Protein AF-A0A1S1MP33-F1 (afdb_monomer_lite)

Foldseek 3Di:
DDADDLPDPLLVVLLVCCVVVVDPLVRSCVVSVHDSVNSVVSNVVVVPPDVVVVVVVVVVVVVVVVVVVVVVVVVVVVVVD

Structure (mmCIF, N/CA/C/O backbone):
data_AF-A0A1S1MP33-F1
#
_entry.id   AF-A0A1S1MP33-F1
#
loop_
_atom_site.group_PDB
_atom_site.id
_atom_site.type_symbol
_atom_site.label_atom_id
_atom_site.label_alt_id
_atom_site.label_comp_id
_atom_site.label_asym_id
_atom_site.label_entity_id
_atom_site.label_seq_id
_atom_site.pdbx_PDB_ins_code
_atom_site.Cartn_x
_atom_site.Cartn_y
_atom_site.Cartn_z
_atom_site.occupancy
_atom_site.B_iso_or_equiv
_atom_site.auth_seq_id
_atom_site.auth_comp_id
_atom_site.auth_asym_id
_atom_site.auth_atom_id
_atom_site.pdbx_PDB_model_num
ATOM 1 N N . MET A 1 1 ? 4.973 -8.651 -23.379 1.00 59.09 1 MET A N 1
ATOM 2 C CA . MET A 1 1 ? 4.903 -7.783 -22.178 1.00 59.09 1 MET A CA 1
ATOM 3 C C . MET A 1 1 ? 3.453 -7.375 -21.973 1.00 59.09 1 MET A C 1
ATOM 5 O O . MET A 1 1 ? 2.881 -6.806 -22.893 1.00 59.09 1 MET A O 1
ATOM 9 N N . ARG A 1 2 ? 2.830 -7.737 -20.842 1.00 67.62 2 ARG A N 1
ATOM 10 C CA . ARG A 1 2 ? 1.400 -7.479 -20.586 1.00 67.62 2 ARG A CA 1
ATOM 11 C C . ARG A 1 2 ? 1.220 -6.116 -19.919 1.00 67.62 2 ARG A C 1
ATOM 13 O O . ARG A 1 2 ? 1.834 -5.851 -18.894 1.00 67.62 2 ARG A O 1
ATOM 20 N N . THR A 1 3 ? 0.377 -5.251 -20.467 1.00 70.88 3 THR A N 1
ATOM 21 C CA . THR A 1 3 ? -0.015 -3.993 -19.814 1.00 70.88 3 THR A CA 1
ATOM 22 C C . THR A 1 3 ? -1.203 -4.251 -18.894 1.00 70.88 3 THR A C 1
ATOM 24 O O . THR A 1 3 ? -2.308 -4.490 -19.373 1.00 70.88 3 THR A O 1
ATOM 27 N N . LEU A 1 4 ? -0.978 -4.221 -17.580 1.00 79.56 4 LEU A N 1
ATOM 28 C CA . LEU A 1 4 ? -2.044 -4.353 -16.587 1.00 79.56 4 LEU A CA 1
ATOM 29 C C . LEU A 1 4 ? -2.572 -2.981 -16.161 1.00 79.56 4 LEU A C 1
ATOM 31 O O . LEU A 1 4 ? -1.836 -1.991 -16.161 1.00 79.56 4 LEU A O 1
ATOM 35 N N . SER A 1 5 ? -3.849 -2.945 -15.774 1.00 81.38 5 SER A N 1
ATOM 36 C CA . SER A 1 5 ? -4.449 -1.785 -15.112 1.00 81.38 5 SER A CA 1
ATOM 37 C C . SER A 1 5 ? -3.682 -1.436 -13.833 1.00 81.38 5 SER A C 1
ATOM 39 O O . SER A 1 5 ? -3.157 -2.315 -13.150 1.00 81.38 5 SER A O 1
ATOM 41 N N . LEU A 1 6 ? -3.672 -0.152 -13.471 1.00 76.94 6 LEU A N 1
ATOM 42 C CA . LEU A 1 6 ? -3.075 0.336 -12.223 1.00 76.94 6 LEU A CA 1
ATOM 43 C C . LEU A 1 6 ? -3.744 -0.244 -10.966 1.00 76.94 6 LEU A C 1
ATOM 45 O O . LEU A 1 6 ? -3.138 -0.246 -9.902 1.00 76.94 6 LEU A O 1
ATOM 49 N N . GLN A 1 7 ? -4.978 -0.735 -11.096 1.00 80.69 7 GLN A N 1
ATOM 50 C CA . GLN A 1 7 ? -5.742 -1.372 -10.020 1.00 80.69 7 GLN A CA 1
ATOM 51 C C . GLN A 1 7 ? -5.627 -2.903 -10.033 1.00 80.69 7 GLN A C 1
ATOM 53 O O . GLN A 1 7 ? -6.230 -3.573 -9.201 1.00 80.69 7 GLN A O 1
ATOM 58 N N . HIS A 1 8 ? -4.885 -3.477 -10.984 1.00 89.12 8 HIS A N 1
ATOM 59 C CA . HIS A 1 8 ? -4.721 -4.923 -11.061 1.00 89.12 8 HIS A CA 1
ATOM 60 C C . HIS A 1 8 ? -3.932 -5.436 -9.839 1.00 89.12 8 HIS A C 1
ATOM 62 O O . HIS A 1 8 ? -2.900 -4.840 -9.523 1.00 89.12 8 HIS A O 1
ATOM 68 N N . PRO A 1 9 ? -4.318 -6.562 -9.207 1.00 86.94 9 PRO A N 1
ATOM 69 C CA . PRO A 1 9 ? -3.659 -7.079 -8.002 1.00 86.94 9 PRO A CA 1
ATOM 70 C C . PRO A 1 9 ? -2.132 -7.197 -8.121 1.00 86.94 9 PRO A C 1
ATOM 72 O O . PRO A 1 9 ? -1.409 -6.656 -7.295 1.00 86.94 9 PRO A O 1
ATOM 75 N N . LEU A 1 10 ? -1.632 -7.784 -9.216 1.00 91.25 10 LEU A N 1
ATOM 76 C CA . LEU A 1 10 ? -0.185 -7.898 -9.471 1.00 91.25 10 LEU A CA 1
ATOM 77 C C . LEU A 1 10 ? 0.534 -6.543 -9.616 1.00 91.25 10 LEU A C 1
ATOM 79 O O . LEU A 1 1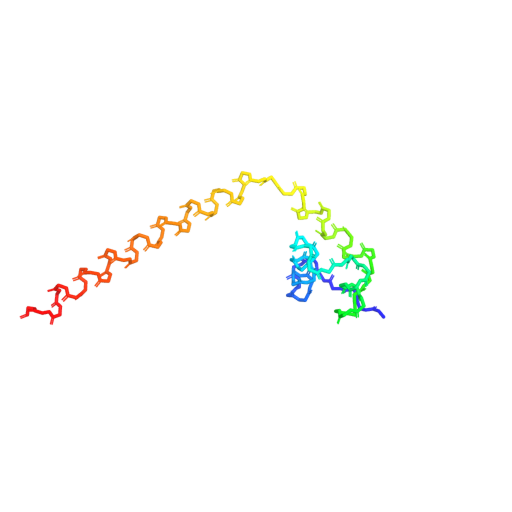0 ? 1.704 -6.428 -9.273 1.00 91.25 10 LEU A O 1
ATOM 83 N N . MET A 1 11 ? -0.147 -5.510 -10.127 1.00 92.19 11 MET A N 1
ATOM 84 C CA . MET A 1 11 ? 0.422 -4.160 -10.196 1.00 92.19 11 MET A CA 1
ATOM 85 C C . MET A 1 11 ? 0.480 -3.536 -8.799 1.00 92.19 11 MET A C 1
ATOM 87 O O . MET A 1 11 ? 1.478 -2.909 -8.459 1.00 92.19 11 MET A O 1
ATOM 91 N N . LEU A 1 12 ? -0.563 -3.726 -7.985 1.00 90.69 12 LEU A N 1
ATOM 92 C CA . LEU A 1 12 ? -0.602 -3.242 -6.603 1.00 90.69 12 LEU A CA 1
ATOM 93 C C . LEU A 1 12 ? 0.484 -3.901 -5.748 1.00 90.69 12 LEU A C 1
ATOM 95 O O . LEU A 1 12 ? 1.185 -3.203 -5.021 1.00 90.69 12 LEU A O 1
ATOM 99 N N . GLU A 1 13 ? 0.668 -5.213 -5.881 1.00 91.81 13 GLU A N 1
ATOM 100 C CA . GLU A 1 13 ? 1.705 -5.957 -5.166 1.00 91.81 13 GLU A CA 1
ATOM 101 C C . GLU A 1 13 ? 3.114 -5.525 -5.596 1.00 91.81 13 GLU A C 1
ATOM 103 O O . GLU A 1 13 ? 3.949 -5.207 -4.747 1.00 91.81 13 GLU A O 1
ATOM 108 N N . ALA A 1 14 ? 3.362 -5.409 -6.907 1.00 93.62 14 ALA A N 1
ATOM 109 C CA . ALA A 1 14 ? 4.629 -4.909 -7.437 1.00 93.62 14 ALA A CA 1
ATOM 110 C C . ALA A 1 14 ? 4.945 -3.493 -6.926 1.00 93.62 14 ALA A C 1
ATOM 112 O O . ALA A 1 14 ? 6.065 -3.220 -6.501 1.00 93.62 14 ALA A O 1
ATOM 113 N N . VAL A 1 15 ? 3.955 -2.593 -6.924 1.00 93.00 15 VAL A N 1
ATOM 114 C CA . VAL A 1 15 ? 4.103 -1.229 -6.394 1.00 93.00 15 VAL A CA 1
ATOM 115 C C . VAL A 1 15 ? 4.372 -1.251 -4.894 1.00 93.00 15 VAL A C 1
ATOM 117 O O . VAL A 1 15 ? 5.271 -0.549 -4.444 1.00 93.00 15 VAL A O 1
ATOM 120 N N . HIS A 1 16 ? 3.646 -2.064 -4.126 1.00 91.75 16 HIS A N 1
ATOM 121 C CA . HIS A 1 16 ? 3.848 -2.192 -2.685 1.00 91.75 16 HIS A CA 1
ATOM 122 C C . HIS A 1 16 ? 5.276 -2.642 -2.357 1.00 91.75 16 HIS A C 1
ATOM 124 O O . HIS A 1 16 ? 5.943 -1.995 -1.556 1.00 91.75 16 HIS A O 1
ATOM 130 N N . LYS A 1 17 ? 5.778 -3.689 -3.026 1.00 93.75 17 LYS A N 1
ATOM 131 C CA . LYS A 1 17 ? 7.149 -4.195 -2.837 1.00 93.75 17 LYS A CA 1
ATOM 132 C C . LYS A 1 17 ? 8.220 -3.158 -3.181 1.00 93.75 17 LYS A C 1
ATOM 134 O O . LYS A 1 17 ? 9.262 -3.127 -2.530 1.00 93.75 17 LYS A O 1
ATOM 139 N N . VAL A 1 18 ? 7.958 -2.300 -4.171 1.00 93.94 18 VAL A N 1
ATOM 140 C CA . VAL A 1 18 ? 8.852 -1.183 -4.505 1.00 93.94 18 VAL A CA 1
ATOM 141 C C . VAL A 1 18 ? 8.806 -0.084 -3.446 1.00 93.94 18 VAL A C 1
ATOM 143 O O . VAL A 1 18 ? 9.848 0.430 -3.054 1.00 93.94 18 VAL A O 1
ATOM 146 N N . LEU A 1 19 ? 7.616 0.285 -2.972 1.00 90.19 19 LEU A N 1
ATOM 147 C CA . LEU A 1 19 ? 7.459 1.323 -1.948 1.00 90.19 19 LEU A CA 1
ATOM 148 C C . LEU A 1 19 ? 8.005 0.897 -0.584 1.00 90.19 19 LEU A C 1
ATOM 150 O O . LEU A 1 19 ? 8.453 1.750 0.171 1.00 90.19 19 LEU A O 1
ATOM 154 N N . SER A 1 20 ? 7.985 -0.400 -0.281 1.00 89.56 20 SER A N 1
ATOM 155 C CA . SER A 1 20 ? 8.559 -0.970 0.938 1.00 89.56 20 SER A CA 1
ATOM 156 C C . SER A 1 20 ? 10.057 -1.280 0.819 1.00 89.56 20 SER A C 1
ATOM 158 O O . SER A 1 20 ? 10.561 -2.055 1.625 1.00 89.56 20 SER A O 1
ATOM 160 N N . GLU A 1 21 ? 10.733 -0.791 -0.229 1.00 88.75 21 GLU A N 1
ATOM 161 C CA . GLU A 1 21 ? 12.167 -1.002 -0.502 1.00 88.75 21 GLU A CA 1
ATOM 162 C C . GLU A 1 21 ? 12.600 -2.480 -0.603 1.00 88.75 21 GLU A C 1
ATOM 164 O O . GLU A 1 21 ? 13.783 -2.800 -0.546 1.00 88.75 21 GLU A O 1
ATOM 169 N N . GLN A 1 22 ? 11.651 -3.401 -0.805 1.00 88.88 22 GLN A N 1
ATOM 170 C CA . GLN A 1 22 ? 11.941 -4.832 -0.951 1.00 88.88 22 GLN A CA 1
ATOM 171 C C . GLN A 1 22 ? 12.420 -5.174 -2.363 1.00 88.88 22 GLN A C 1
ATOM 173 O O . GLN A 1 22 ? 13.102 -6.176 -2.545 1.00 88.88 22 GLN A O 1
ATOM 178 N N . LEU A 1 23 ? 12.031 -4.374 -3.360 1.00 93.38 23 LEU A N 1
ATOM 179 C CA . LEU A 1 23 ? 12.424 -4.531 -4.757 1.00 93.38 23 LEU A CA 1
ATOM 180 C C . LEU A 1 23 ? 12.690 -3.162 -5.386 1.00 93.38 23 LEU A C 1
ATOM 182 O O . LEU A 1 23 ? 11.960 -2.200 -5.162 1.00 93.38 23 LEU A O 1
ATOM 186 N N . SER A 1 24 ? 13.664 -3.083 -6.281 1.00 96.44 24 SER A N 1
ATOM 187 C CA . SER A 1 24 ? 13.755 -1.985 -7.237 1.00 96.44 24 SER A CA 1
ATOM 188 C C . SER A 1 24 ? 12.639 -2.076 -8.286 1.00 96.44 24 SER A C 1
ATOM 190 O O . SER A 1 24 ? 12.068 -3.135 -8.560 1.00 96.44 24 SER A O 1
ATOM 192 N N . ILE A 1 25 ? 12.363 -0.961 -8.971 1.00 94.62 25 ILE A N 1
ATOM 193 C CA . ILE A 1 25 ? 11.393 -0.918 -10.083 1.00 94.62 25 ILE A CA 1
ATOM 194 C C . ILE A 1 25 ? 11.744 -1.939 -11.180 1.00 94.62 25 ILE A C 1
ATOM 196 O O . ILE A 1 25 ? 10.849 -2.492 -11.817 1.00 94.62 25 ILE A O 1
ATOM 200 N N . SER A 1 26 ? 13.037 -2.179 -11.425 1.00 96.44 26 SER A N 1
ATOM 201 C CA . SER A 1 26 ? 13.494 -3.148 -12.430 1.00 96.44 26 SER A CA 1
ATOM 202 C C . SER A 1 26 ? 13.208 -4.587 -11.999 1.00 96.44 26 SER A C 1
ATOM 204 O O . SER A 1 26 ? 12.724 -5.370 -12.812 1.00 96.44 26 SER A O 1
ATOM 206 N N . GLU A 1 27 ? 13.466 -4.919 -10.733 1.00 96.12 27 GLU A N 1
ATOM 207 C CA . GLU A 1 27 ? 13.219 -6.256 -10.180 1.00 96.12 27 GLU A CA 1
ATOM 208 C C . GLU A 1 27 ? 11.723 -6.556 -10.126 1.00 96.12 27 GLU A C 1
ATOM 210 O O . GLU A 1 27 ? 11.296 -7.604 -10.601 1.00 96.12 27 GLU A O 1
ATOM 215 N N . ALA A 1 28 ? 10.904 -5.601 -9.680 1.00 94.94 28 ALA A N 1
ATOM 216 C CA . ALA A 1 28 ? 9.452 -5.742 -9.698 1.00 94.94 28 ALA A CA 1
ATOM 217 C C . ALA A 1 28 ? 8.899 -5.882 -11.130 1.00 94.94 28 ALA A C 1
ATOM 219 O O . ALA A 1 28 ? 8.028 -6.708 -11.397 1.00 94.94 28 ALA A O 1
ATOM 220 N N . ALA A 1 29 ? 9.427 -5.123 -12.095 1.00 95.31 29 ALA A N 1
ATOM 221 C CA . ALA A 1 29 ? 9.043 -5.280 -13.497 1.00 95.31 29 ALA A CA 1
ATOM 222 C C . ALA A 1 29 ? 9.363 -6.688 -14.030 1.00 95.31 29 ALA A C 1
ATOM 224 O O . ALA A 1 29 ? 8.562 -7.266 -14.765 1.00 95.31 29 ALA A O 1
ATOM 225 N N . HIS A 1 30 ? 10.508 -7.251 -13.640 1.00 95.56 30 HIS A N 1
ATOM 226 C CA . HIS A 1 30 ? 10.912 -8.589 -14.052 1.00 95.56 30 HIS A CA 1
ATOM 227 C C . HIS A 1 30 ? 10.075 -9.680 -13.366 1.00 95.56 30 HIS A C 1
ATOM 229 O O . HIS A 1 30 ? 9.461 -10.494 -14.052 1.00 95.56 30 HIS A O 1
ATOM 235 N N . GLN A 1 31 ? 9.979 -9.646 -12.034 1.00 95.62 31 GLN A N 1
ATOM 236 C CA . GLN A 1 31 ? 9.298 -10.656 -11.220 1.00 95.62 31 GLN A CA 1
A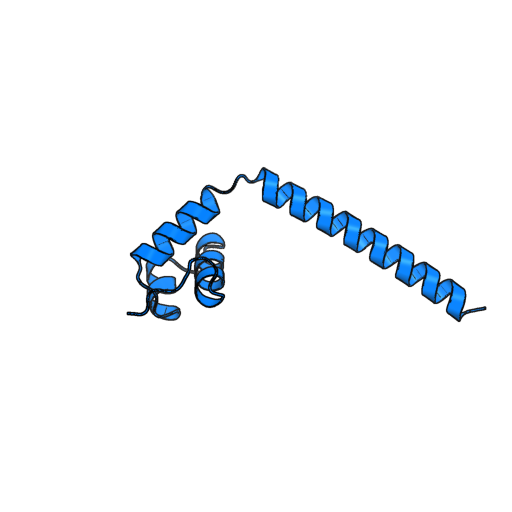TOM 237 C C . GLN A 1 31 ? 7.807 -10.783 -11.551 1.00 95.62 31 GLN A C 1
ATOM 239 O O . GLN A 1 31 ? 7.286 -11.892 -11.632 1.00 95.62 31 GLN A O 1
ATOM 244 N N . TYR A 1 32 ? 7.121 -9.662 -11.786 1.00 92.56 32 TYR A N 1
ATOM 245 C CA . TYR A 1 32 ? 5.684 -9.652 -12.081 1.00 92.56 32 TYR A CA 1
ATOM 246 C C . TYR A 1 32 ? 5.378 -9.617 -13.589 1.00 92.56 32 TYR A C 1
ATOM 248 O O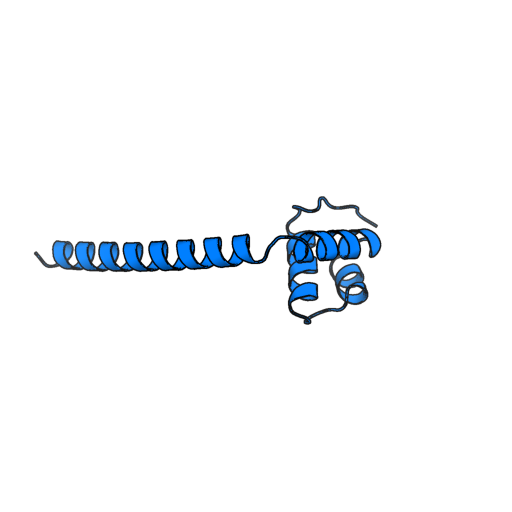 . TYR A 1 32 ? 4.215 -9.516 -13.984 1.00 92.56 32 TYR A O 1
ATOM 256 N N . VAL A 1 33 ? 6.403 -9.701 -14.450 1.00 94.06 33 VAL A N 1
ATOM 257 C CA . VAL A 1 33 ? 6.277 -9.654 -15.921 1.00 94.06 33 VAL A CA 1
ATOM 258 C C . VAL A 1 33 ? 5.520 -8.394 -16.385 1.00 94.06 33 VAL A C 1
ATOM 260 O O . VAL A 1 33 ? 4.632 -8.428 -17.245 1.00 94.06 33 VAL A O 1
ATOM 263 N N . LEU A 1 34 ? 5.880 -7.250 -15.794 1.00 92.88 34 LEU A N 1
ATOM 264 C CA . LEU A 1 34 ? 5.258 -5.947 -16.028 1.00 92.88 34 LEU A CA 1
ATOM 265 C C . LEU A 1 34 ? 6.186 -5.007 -16.810 1.00 92.88 34 LEU A C 1
ATOM 267 O O . LEU A 1 34 ? 7.402 -5.015 -16.620 1.00 92.88 34 LEU A O 1
ATOM 271 N N . PRO A 1 35 ? 5.643 -4.104 -17.644 1.00 93.75 35 PRO A N 1
ATOM 272 C CA . PRO A 1 35 ? 6.434 -3.051 -18.257 1.00 93.75 35 PRO A CA 1
ATOM 273 C C . PRO A 1 35 ? 7.006 -2.115 -17.189 1.00 93.75 35 PRO A C 1
ATOM 275 O O . PRO A 1 35 ? 6.262 -1.509 -16.415 1.00 93.75 35 PRO A O 1
ATOM 278 N N . LYS A 1 36 ? 8.327 -1.912 -17.207 1.00 93.88 36 LYS A N 1
ATOM 279 C CA . LYS A 1 36 ? 9.040 -1.036 -16.260 1.00 93.88 36 LYS A CA 1
ATOM 280 C C . LYS A 1 36 ? 8.438 0.373 -16.172 1.00 93.88 36 LYS A C 1
ATOM 282 O O . LYS A 1 36 ? 8.301 0.925 -15.084 1.00 93.88 36 LYS A O 1
ATOM 287 N N . ARG A 1 37 ? 8.021 0.939 -17.313 1.00 93.88 37 ARG A N 1
ATOM 288 C CA . ARG A 1 37 ? 7.342 2.248 -17.375 1.00 93.88 37 ARG A CA 1
ATOM 289 C C . ARG A 1 37 ? 6.005 2.259 -16.628 1.00 93.88 37 ARG A C 1
ATOM 291 O O . ARG A 1 37 ? 5.685 3.258 -15.990 1.00 93.88 37 ARG A O 1
AT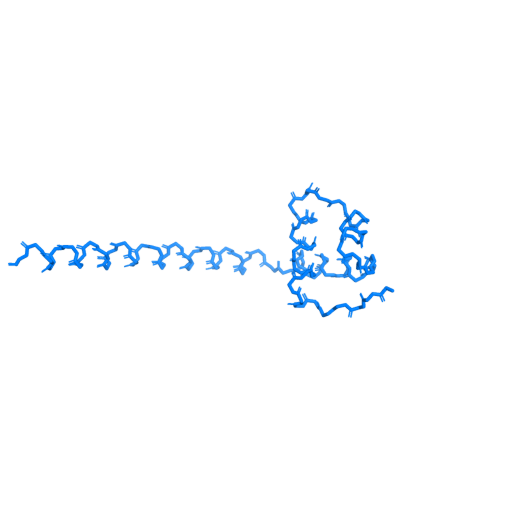OM 298 N N . SER A 1 38 ? 5.245 1.167 -16.688 1.00 92.88 38 SER A N 1
ATOM 299 C CA . SER A 1 38 ? 3.965 1.047 -15.985 1.00 92.88 38 SER A CA 1
ATOM 300 C C . SER A 1 38 ? 4.170 0.980 -14.475 1.00 92.88 38 SER A C 1
ATOM 302 O O . SER A 1 38 ? 3.505 1.718 -13.753 1.00 92.88 38 SER A O 1
ATOM 304 N N . VAL A 1 39 ? 5.142 0.184 -14.015 1.00 93.31 39 VAL A N 1
ATOM 305 C CA . VAL A 1 39 ? 5.523 0.102 -12.593 1.00 93.31 39 VAL A CA 1
ATOM 306 C C . VAL A 1 39 ? 5.994 1.469 -12.090 1.00 93.31 39 VAL A C 1
ATOM 308 O O . VAL A 1 39 ? 5.488 1.959 -11.086 1.00 93.31 39 VAL A O 1
ATOM 311 N N . TYR A 1 40 ? 6.878 2.146 -12.832 1.00 94.50 40 TYR A N 1
ATOM 312 C CA . TYR A 1 40 ? 7.333 3.500 -12.494 1.00 94.50 40 TYR A CA 1
ATOM 313 C C . TYR A 1 40 ? 6.171 4.493 -12.347 1.00 94.50 40 TYR A C 1
ATOM 315 O O . TYR A 1 40 ? 6.085 5.206 -11.347 1.00 94.50 40 TYR A O 1
ATOM 323 N N . ARG A 1 41 ? 5.246 4.531 -13.318 1.00 93.12 41 ARG A N 1
ATOM 324 C CA . ARG A 1 41 ? 4.079 5.424 -13.269 1.00 93.12 41 ARG A CA 1
ATOM 325 C C . ARG A 1 41 ? 3.193 5.119 -12.061 1.00 93.12 41 ARG A C 1
ATOM 327 O O . ARG A 1 41 ? 2.743 6.047 -11.395 1.00 93.12 41 ARG A O 1
ATOM 334 N N . ALA A 1 42 ? 2.954 3.841 -11.781 1.00 90.94 42 ALA A N 1
ATOM 335 C CA . ALA A 1 42 ? 2.128 3.404 -10.664 1.00 90.94 42 ALA A CA 1
ATOM 336 C C . ALA A 1 42 ? 2.749 3.784 -9.309 1.00 90.94 42 ALA A C 1
ATOM 338 O O . ALA A 1 42 ? 2.057 4.338 -8.458 1.00 90.94 42 ALA A O 1
ATOM 339 N N . VAL A 1 43 ? 4.063 3.595 -9.150 1.00 91.75 43 VAL A N 1
ATOM 340 C CA . VAL A 1 43 ? 4.824 4.026 -7.966 1.00 91.75 43 VAL A CA 1
ATOM 341 C C . VAL A 1 43 ? 4.736 5.540 -7.781 1.00 91.75 43 VAL A C 1
ATOM 343 O O . VAL A 1 43 ? 4.422 6.000 -6.689 1.00 91.75 43 VAL A O 1
ATOM 346 N N . ARG A 1 44 ? 4.930 6.333 -8.844 1.00 91.75 44 ARG A N 1
ATOM 347 C CA . ARG A 1 44 ? 4.815 7.802 -8.768 1.00 91.75 44 ARG A CA 1
ATOM 348 C C . ARG A 1 44 ? 3.415 8.261 -8.376 1.00 91.75 44 ARG A C 1
ATOM 350 O O . ARG A 1 44 ? 3.290 9.176 -7.572 1.00 91.75 44 ARG A O 1
ATOM 357 N N . LEU A 1 45 ? 2.373 7.625 -8.911 1.00 88.06 45 LEU A N 1
ATOM 358 C CA . LEU A 1 45 ? 0.988 7.916 -8.529 1.00 88.06 45 LEU A CA 1
ATOM 359 C C . LEU A 1 45 ? 0.714 7.550 -7.069 1.00 88.06 45 LEU A C 1
ATOM 361 O O . LEU A 1 45 ? 0.034 8.301 -6.379 1.00 88.06 45 LEU A O 1
ATOM 365 N N . ALA A 1 46 ? 1.250 6.426 -6.593 1.00 85.69 46 ALA A N 1
ATOM 366 C CA . ALA A 1 46 ? 1.110 6.008 -5.204 1.00 85.69 46 ALA A CA 1
ATOM 367 C C . ALA A 1 46 ? 1.863 6.939 -4.238 1.00 85.69 46 ALA A C 1
ATOM 369 O O . ALA A 1 46 ? 1.311 7.298 -3.207 1.00 85.69 46 ALA A O 1
ATOM 370 N N . GLN A 1 47 ? 3.065 7.402 -4.598 1.00 85.31 47 GLN A N 1
ATOM 371 C CA . GLN A 1 47 ? 3.829 8.396 -3.827 1.00 85.31 47 GLN A CA 1
ATOM 372 C C . GLN A 1 47 ? 3.174 9.782 -3.824 1.00 85.31 47 GLN A C 1
ATOM 374 O O . GLN A 1 47 ? 3.315 10.527 -2.861 1.00 85.31 47 GLN A O 1
ATOM 379 N N . ALA A 1 48 ? 2.480 10.139 -4.907 1.00 83.25 48 ALA A N 1
ATOM 380 C CA . ALA A 1 48 ? 1.756 11.400 -5.020 1.00 83.25 48 ALA A CA 1
ATOM 381 C C . ALA A 1 48 ? 0.423 11.400 -4.256 1.00 83.25 48 ALA A C 1
ATOM 383 O O . ALA A 1 48 ? -0.168 12.467 -4.083 1.00 83.25 48 ALA A O 1
ATOM 384 N N . LYS A 1 49 ? -0.071 10.237 -3.799 1.00 74.69 49 LYS A N 1
ATOM 385 C CA . LYS A 1 49 ? -1.246 10.205 -2.927 1.00 74.69 49 LYS A CA 1
ATOM 386 C C . LYS A 1 49 ? -0.883 10.860 -1.591 1.00 74.69 49 LYS A C 1
ATOM 388 O O . LYS A 1 49 ? 0.111 10.473 -0.977 1.00 74.69 49 LYS A O 1
ATOM 393 N N . PRO A 1 50 ? -1.663 11.849 -1.131 1.00 63.81 50 PRO A N 1
ATOM 394 C CA . PRO A 1 50 ? -1.348 12.565 0.092 1.00 63.81 50 PRO A CA 1
ATOM 395 C C . PRO A 1 50 ? -1.387 11.608 1.289 1.00 63.81 50 PRO A C 1
ATOM 397 O O . PRO A 1 50 ? -2.372 10.895 1.484 1.00 63.81 50 PRO A O 1
ATOM 400 N N . LYS A 1 51 ? -0.331 11.639 2.114 1.00 62.44 51 LYS A N 1
ATOM 401 C CA . LYS A 1 51 ? -0.212 10.890 3.382 1.00 62.44 51 LYS A CA 1
ATOM 402 C C . LYS A 1 51 ? -1.422 11.076 4.309 1.00 62.44 51 LYS A C 1
ATOM 404 O O . LYS A 1 51 ? -1.810 10.156 5.012 1.00 62.44 51 LYS A O 1
ATOM 409 N N . GLN A 1 52 ? -2.112 12.211 4.207 1.00 60.25 52 GLN A N 1
ATOM 410 C CA . GLN A 1 52 ? -3.365 12.469 4.923 1.00 60.25 52 GLN A CA 1
ATOM 411 C C . GLN A 1 52 ? -4.452 11.415 4.663 1.00 60.25 52 GLN A C 1
ATOM 413 O O . GLN A 1 52 ? -5.255 11.121 5.546 1.00 60.25 52 GLN A O 1
ATOM 418 N N . GLN A 1 53 ? -4.500 10.825 3.463 1.00 63.16 53 GLN A N 1
ATOM 419 C CA . GLN A 1 53 ? -5.463 9.766 3.176 1.00 63.16 53 GLN A CA 1
ATOM 420 C C . GLN A 1 53 ? -5.069 8.448 3.852 1.00 63.16 53 GLN A C 1
ATOM 422 O O . GLN A 1 53 ? -5.960 7.735 4.306 1.00 63.16 53 GLN A O 1
ATOM 427 N N . SER A 1 54 ? -3.771 8.131 3.960 1.00 67.81 54 SER A N 1
ATOM 428 C CA . SER A 1 54 ? -3.325 6.932 4.683 1.00 67.81 54 SER A CA 1
ATOM 429 C C . SER A 1 54 ? -3.516 7.086 6.187 1.00 67.81 54 SER A C 1
ATOM 431 O O . SER A 1 54 ? -4.071 6.189 6.803 1.00 67.81 54 SER A O 1
ATOM 433 N N . GLU A 1 55 ? -3.175 8.241 6.757 1.00 73.12 55 GLU A N 1
ATOM 434 C CA . GLU A 1 55 ? -3.369 8.535 8.185 1.00 73.12 55 GLU A CA 1
ATOM 435 C C . GLU A 1 55 ? -4.850 8.469 8.578 1.00 73.12 55 GLU A C 1
ATOM 437 O O . GLU A 1 55 ? -5.214 7.870 9.588 1.00 73.12 55 GLU A O 1
ATOM 442 N N . ARG A 1 56 ? -5.742 9.016 7.740 1.00 76.31 56 ARG A N 1
ATOM 443 C CA . ARG A 1 56 ? -7.189 8.927 7.972 1.00 76.31 56 ARG A CA 1
ATOM 444 C C . ARG A 1 56 ? -7.699 7.489 7.879 1.00 76.31 56 ARG A C 1
ATOM 446 O O . ARG A 1 56 ? -8.579 7.111 8.651 1.00 76.31 56 ARG A O 1
ATOM 453 N N . LEU A 1 57 ? -7.179 6.694 6.943 1.00 81.12 57 LEU A N 1
ATOM 454 C CA . LEU A 1 57 ? -7.538 5.280 6.812 1.00 81.12 57 LEU A CA 1
ATOM 455 C C . LEU A 1 57 ? -7.031 4.459 8.005 1.00 81.12 57 LEU A C 1
ATOM 457 O O . LEU A 1 57 ? -7.776 3.624 8.508 1.00 81.12 57 LEU A O 1
ATOM 461 N N . GLU A 1 58 ? -5.823 4.731 8.498 1.00 82.25 58 GLU A N 1
ATOM 462 C CA . GLU A 1 58 ? -5.274 4.100 9.703 1.00 82.25 58 GLU A CA 1
ATOM 463 C C . GLU A 1 58 ? -6.069 4.466 10.957 1.00 82.25 58 GLU A C 1
ATOM 465 O O . GLU A 1 58 ? -6.460 3.572 11.705 1.00 82.25 58 GLU A O 1
ATOM 470 N N . ALA A 1 59 ? -6.401 5.745 11.150 1.00 83.75 59 ALA A N 1
ATOM 471 C CA . ALA A 1 59 ? -7.249 6.177 12.260 1.00 83.75 59 ALA A CA 1
ATOM 472 C C . ALA A 1 59 ? -8.634 5.510 12.206 1.00 83.75 59 ALA A C 1
ATOM 474 O O . ALA A 1 59 ? -9.143 5.024 13.212 1.00 83.75 59 ALA A O 1
ATOM 475 N N . THR A 1 60 ? -9.230 5.422 11.011 1.00 87.50 60 THR A N 1
ATOM 476 C CA . THR A 1 60 ? -10.524 4.743 10.822 1.00 87.50 60 THR A CA 1
ATOM 477 C C . THR A 1 60 ? -10.414 3.250 11.136 1.00 87.50 60 THR A C 1
ATOM 479 O O . THR A 1 60 ? -11.301 2.692 11.776 1.00 87.50 60 THR A O 1
ATOM 482 N N . LYS A 1 61 ? -9.318 2.600 10.725 1.00 91.19 61 LYS A N 1
ATOM 483 C CA . LYS A 1 61 ? -9.045 1.196 11.043 1.00 91.19 61 LYS A CA 1
ATOM 484 C C . LYS A 1 61 ? -8.965 0.974 12.557 1.00 91.19 61 LYS A C 1
ATOM 486 O O . LYS A 1 61 ? -9.623 0.066 13.047 1.00 91.19 61 LYS A O 1
ATOM 491 N N . GLN A 1 62 ? -8.229 1.812 13.288 1.00 92.88 62 GLN A N 1
ATOM 492 C CA . GLN A 1 62 ? -8.101 1.700 14.747 1.00 92.88 62 GLN A CA 1
ATOM 493 C C . GLN A 1 62 ? -9.452 1.820 15.464 1.00 92.88 62 GLN A C 1
ATOM 495 O O . GLN A 1 62 ? -9.742 1.030 16.358 1.00 92.88 62 GLN A O 1
ATOM 500 N N . VAL A 1 63 ? -10.303 2.760 15.041 1.00 93.69 63 VAL A N 1
ATOM 501 C CA . VAL A 1 63 ? -11.660 2.914 15.598 1.00 93.69 63 VAL A CA 1
ATOM 502 C C . VAL A 1 63 ? -12.506 1.666 15.339 1.00 93.69 63 VAL A C 1
ATOM 504 O O . VAL A 1 63 ? -13.194 1.182 16.235 1.00 93.69 63 VAL A O 1
ATOM 507 N N . LEU A 1 64 ? -12.441 1.111 14.126 1.00 94.12 64 LEU A N 1
ATOM 508 C CA . LEU A 1 64 ? -13.170 -0.115 13.795 1.00 94.12 64 LEU A CA 1
ATOM 509 C C . LEU A 1 64 ? -12.675 -1.317 14.607 1.00 94.12 64 LEU A C 1
ATOM 511 O O . LEU A 1 64 ? -13.496 -2.112 15.053 1.00 94.12 64 LEU A O 1
ATOM 515 N N . GLU A 1 65 ? -11.365 -1.444 14.824 1.00 94.50 65 GLU A N 1
ATOM 516 C CA . GLU A 1 65 ? -10.7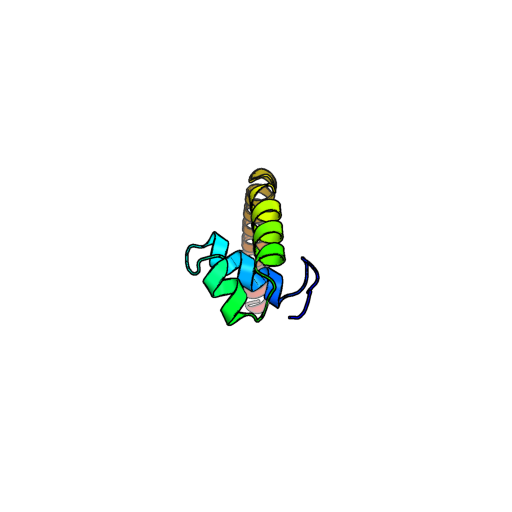86 -2.504 15.660 1.00 94.50 65 GLU A CA 1
ATOM 517 C C . GLU A 1 65 ? -11.245 -2.392 17.122 1.00 94.50 65 GLU A C 1
ATOM 519 O O . GLU A 1 65 ? -11.594 -3.406 17.725 1.00 94.50 65 GLU A O 1
ATOM 524 N N . GLN A 1 66 ? -11.318 -1.175 17.671 1.00 93.69 66 GLN A N 1
ATOM 525 C CA . GLN A 1 66 ? -11.849 -0.936 19.019 1.00 93.69 66 GLN A CA 1
ATOM 526 C C . GLN A 1 66 ? -13.324 -1.327 19.132 1.00 93.69 66 GLN A C 1
ATOM 528 O O . GLN A 1 66 ? -13.684 -2.103 20.015 1.00 93.69 66 GLN A O 1
ATOM 533 N N . HIS A 1 67 ? -14.170 -0.872 18.204 1.00 93.69 67 HIS A N 1
ATOM 534 C CA . HIS A 1 67 ? -15.589 -1.243 18.207 1.00 93.69 67 HIS A CA 1
ATOM 535 C C . HIS A 1 67 ? -15.790 -2.758 18.097 1.00 93.69 67 HIS A C 1
ATOM 537 O O . HIS A 1 67 ? -16.687 -3.318 18.723 1.00 93.69 67 HIS A O 1
ATOM 543 N N . LEU A 1 68 ? -14.958 -3.441 17.310 1.00 94.19 68 LEU A N 1
ATOM 544 C CA . LEU A 1 68 ? -15.039 -4.889 17.158 1.00 94.19 68 LEU A CA 1
ATOM 545 C C . LEU A 1 68 ? -14.713 -5.596 18.483 1.00 94.19 68 LEU A C 1
ATOM 547 O O . LEU A 1 68 ? -15.458 -6.483 18.893 1.00 94.19 68 LEU A O 1
ATOM 551 N N . GLN A 1 69 ? -13.683 -5.140 19.204 1.00 93.19 69 GLN A N 1
ATOM 552 C CA . GLN A 1 69 ? -13.362 -5.649 20.543 1.00 93.19 69 GLN A CA 1
ATOM 553 C C . GLN A 1 69 ? -14.496 -5.420 21.551 1.00 93.19 69 GLN A C 1
ATOM 555 O O . GLN A 1 69 ? -14.818 -6.322 22.324 1.00 93.19 69 GLN A O 1
ATOM 560 N N . GLU A 1 70 ? -15.127 -4.245 21.544 1.00 92.62 70 GLU A N 1
ATOM 561 C CA . GLU A 1 70 ? -16.262 -3.937 22.427 1.00 92.62 70 GLU A CA 1
ATOM 562 C C . GLU A 1 70 ? -17.470 -4.843 22.149 1.00 92.62 70 GLU A C 1
ATOM 564 O O . GLU A 1 70 ? -18.104 -5.362 23.076 1.00 92.62 70 GLU A O 1
ATOM 569 N N . ILE A 1 71 ? -17.768 -5.087 20.869 1.00 93.25 71 ILE A N 1
ATOM 570 C CA . ILE A 1 71 ? -18.831 -6.005 20.445 1.00 93.25 71 ILE A CA 1
ATOM 571 C C . ILE A 1 71 ? -18.513 -7.436 20.890 1.00 93.25 71 ILE A C 1
ATOM 573 O O . ILE A 1 71 ? -19.382 -8.111 21.441 1.00 93.25 71 ILE A O 1
ATOM 577 N N . GLU A 1 72 ? -17.277 -7.902 20.701 1.00 93.00 72 GLU A N 1
ATOM 578 C CA . GLU A 1 72 ? -16.849 -9.237 21.134 1.00 93.00 72 GLU A CA 1
ATOM 579 C C . GLU A 1 72 ? -16.962 -9.419 22.652 1.00 93.00 72 GLU A C 1
ATOM 581 O O . GLU A 1 72 ? -17.428 -10.461 23.119 1.00 93.00 72 GLU A O 1
ATOM 586 N N . GLN A 1 73 ? -16.575 -8.410 23.435 1.00 90.88 73 GLN A N 1
ATOM 587 C CA . GLN A 1 73 ? -16.720 -8.433 24.892 1.00 90.88 73 GLN A CA 1
ATOM 588 C C . GLN A 1 73 ? -18.191 -8.468 25.314 1.00 90.88 73 GLN A C 1
ATOM 590 O O . GLN A 1 73 ? -18.564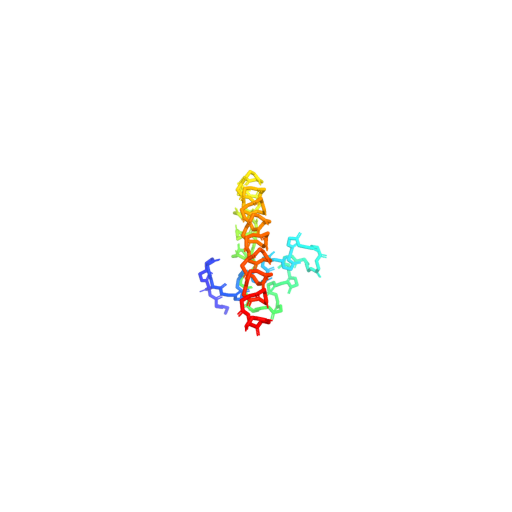 -9.266 26.175 1.00 90.88 73 GLN A O 1
ATOM 595 N N . SER A 1 74 ? -19.035 -7.659 24.670 1.00 89.62 74 SER A N 1
ATOM 596 C CA . SER A 1 74 ? -20.479 -7.625 24.929 1.00 89.62 74 SER A CA 1
ATOM 597 C C . SER A 1 74 ? -21.141 -8.967 24.609 1.00 89.62 74 SER A C 1
ATOM 599 O O . SER A 1 74 ? -21.941 -9.473 25.394 1.00 89.62 74 SER A O 1
ATOM 601 N N . LEU A 1 75 ? -20.758 -9.593 23.492 1.00 89.81 75 LEU A N 1
ATOM 602 C CA . LEU A 1 75 ? -21.232 -10.923 23.109 1.00 89.81 75 LEU A CA 1
ATOM 603 C C . LEU A 1 75 ? -20.819 -11.997 24.120 1.00 89.81 75 LEU A C 1
ATOM 605 O O . LEU A 1 75 ? -21.651 -12.822 24.490 1.00 89.81 75 LEU A O 1
ATOM 609 N N . ARG A 1 76 ? -19.575 -11.975 24.616 1.00 86.12 76 ARG A N 1
ATOM 610 C CA . ARG A 1 76 ? -19.134 -12.903 25.675 1.00 86.12 76 ARG A CA 1
ATOM 611 C C . ARG A 1 76 ? -19.908 -12.701 26.974 1.00 86.12 76 ARG A C 1
ATOM 613 O O . ARG A 1 76 ? -20.275 -13.681 27.612 1.00 86.12 76 ARG A O 1
ATOM 620 N N . GLY A 1 77 ? -20.184 -11.450 27.347 1.00 80.44 77 GLY A N 1
ATOM 621 C CA . GLY A 1 77 ? -21.005 -11.130 28.516 1.00 80.44 77 GLY A CA 1
ATOM 622 C C . GLY A 1 77 ? -22.425 -11.692 28.412 1.00 80.44 77 GLY A C 1
ATOM 623 O O . GLY A 1 77 ? -22.954 -12.186 29.399 1.00 80.44 77 GLY A O 1
ATOM 624 N N . LEU A 1 78 ? -23.010 -11.683 27.212 1.00 76.75 78 LEU A N 1
ATOM 625 C CA . LEU A 1 78 ? -24.347 -12.226 26.945 1.00 76.75 78 LEU A CA 1
ATOM 626 C C . LEU A 1 78 ? -24.386 -13.759 26.839 1.00 76.75 78 LEU A C 1
ATOM 628 O O . LEU A 1 78 ? -25.428 -14.348 27.087 1.00 76.75 78 LEU A O 1
ATOM 632 N N . GLN A 1 79 ? -23.280 -14.412 26.468 1.00 68.38 79 GLN A N 1
ATOM 633 C CA . GLN A 1 79 ? -23.183 -15.879 26.386 1.00 68.38 79 GLN A CA 1
ATOM 634 C C . GLN A 1 79 ? -22.929 -16.561 27.742 1.00 68.38 79 GLN A C 1
ATOM 636 O O . GLN A 1 79 ? -23.019 -17.784 27.833 1.00 68.38 79 GLN A O 1
ATOM 641 N N . HIS A 1 80 ? -22.588 -15.791 28.779 1.00 57.78 80 HIS A N 1
ATOM 642 C CA . HIS A 1 80 ? -22.350 -16.277 30.143 1.00 57.78 80 HIS A CA 1
ATOM 643 C C . HIS A 1 80 ? -23.508 -15.986 31.122 1.00 57.78 80 HIS A C 1
ATOM 645 O O . HIS A 1 80 ? -23.347 -16.210 32.323 1.00 57.78 80 HIS A O 1
ATOM 651 N N . VAL A 1 81 ? -24.656 -15.521 30.614 1.00 50.03 81 VAL A N 1
ATOM 652 C CA . VAL A 1 81 ? -25.946 -15.412 31.326 1.00 50.03 81 VAL A CA 1
ATOM 653 C C . VAL A 1 81 ? -26.866 -16.529 30.851 1.00 50.03 81 VAL A C 1
ATOM 655 O O . VAL A 1 81 ? -27.542 -17.127 31.715 1.00 50.03 81 VAL A O 1
#

pLDDT: mean 86.14, std 10.88, range [50.03, 96.44]

InterPro domains:
  IPR007889 DNA binding HTH domain, Psq-type [PF05225] (11-45)

Secondary structure (DSSP, 8-state):
-----TTSHHHHHHHHHHHTTSS-HHHHHHHTT--HHHHHHHHHHHHHS-HHHHHHHHHHHHHHHHHHHHHHHHHHHHHT-

Sequence (81 aa):
MRTLSLQHPLMLEAVHKVLSEQLSISEAAHQYVLPKRSVYRAVRLAQAKPKQQSERLEATKQVLEQHLQEIEQSLRGLQHV

Radius of gyration: 19.26 Å; chains: 1; bounding box: 40×29×54 Å

Organism: NCBI:txid1859457